Protein AF-A0A6C0BJT9-F1 (afdb_monomer)

Mean predicted aligned error: 9.19 Å

Structure (mmCIF, N/CA/C/O backbone):
data_AF-A0A6C0BJT9-F1
#
_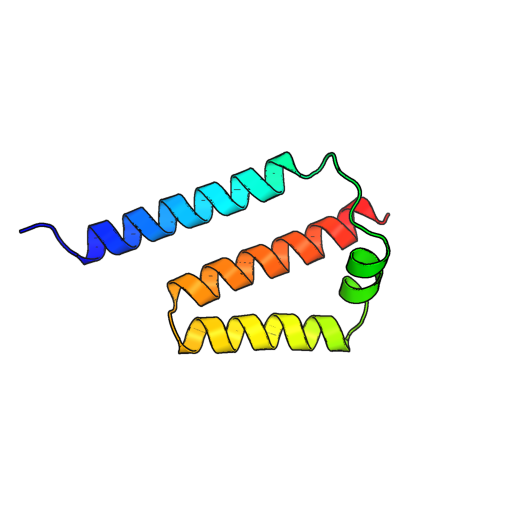entry.id   AF-A0A6C0BJT9-F1
#
loop_
_atom_site.group_PDB
_atom_site.id
_atom_site.type_symbol
_atom_site.label_atom_id
_atom_site.label_alt_id
_atom_site.label_comp_id
_atom_site.label_asym_id
_atom_site.label_entity_id
_atom_site.label_seq_id
_atom_site.pdbx_PDB_ins_code
_atom_site.Cartn_x
_atom_site.Cartn_y
_atom_site.Cartn_z
_atom_site.occupancy
_atom_site.B_iso_or_equiv
_atom_site.auth_seq_id
_atom_site.auth_comp_id
_atom_site.auth_asym_id
_atom_site.auth_atom_id
_atom_site.pdbx_PDB_model_num
ATOM 1 N N . MET A 1 1 ? 28.632 2.454 -22.733 1.00 50.88 1 MET A N 1
ATOM 2 C CA . MET A 1 1 ? 27.192 2.321 -23.018 1.00 50.88 1 MET A CA 1
ATOM 3 C C . MET A 1 1 ? 26.575 1.976 -21.679 1.00 50.88 1 MET A C 1
ATOM 5 O O . MET A 1 1 ? 26.984 0.975 -21.115 1.00 50.88 1 MET A O 1
ATOM 9 N N . ILE A 1 2 ? 25.823 2.889 -21.059 1.00 57.53 2 ILE A N 1
ATOM 10 C CA . ILE A 1 2 ? 25.245 2.594 -19.744 1.00 57.53 2 ILE A CA 1
ATOM 11 C C . ILE A 1 2 ? 24.031 1.719 -20.012 1.00 57.53 2 ILE A C 1
ATOM 13 O O . ILE A 1 2 ? 23.121 2.159 -20.711 1.00 57.53 2 ILE A O 1
ATOM 17 N N . ASP A 1 3 ? 24.065 0.484 -19.521 1.00 67.19 3 ASP A N 1
ATOM 18 C CA . ASP A 1 3 ? 22.988 -0.474 -19.727 1.00 67.19 3 ASP A CA 1
ATOM 19 C C . ASP A 1 3 ? 21.726 0.056 -19.056 1.00 67.19 3 ASP A C 1
ATOM 21 O O . ASP A 1 3 ? 21.611 0.121 -17.829 1.00 67.19 3 ASP A O 1
ATOM 25 N N . THR A 1 4 ? 20.782 0.485 -19.884 1.00 67.06 4 THR A N 1
ATOM 26 C CA . THR A 1 4 ? 19.515 1.083 -19.467 1.00 67.06 4 THR A CA 1
ATOM 27 C C . THR A 1 4 ? 18.733 0.146 -18.543 1.00 67.06 4 THR A C 1
ATOM 29 O O . THR A 1 4 ? 18.042 0.620 -17.645 1.00 67.06 4 THR A O 1
ATOM 32 N N . GLU A 1 5 ? 18.903 -1.173 -18.701 1.00 65.44 5 GLU A N 1
ATOM 33 C CA . GLU A 1 5 ? 18.368 -2.199 -17.796 1.00 65.44 5 GLU A CA 1
ATOM 34 C C . GLU A 1 5 ? 18.946 -2.103 -16.382 1.00 65.44 5 GLU A C 1
ATOM 36 O O . GLU A 1 5 ? 18.190 -2.126 -15.416 1.00 65.44 5 GLU A O 1
ATOM 41 N N . ASN A 1 6 ? 20.261 -1.920 -16.234 1.00 66.12 6 ASN A N 1
ATOM 42 C CA . ASN A 1 6 ? 20.899 -1.818 -14.920 1.00 66.12 6 ASN A CA 1
ATOM 43 C C . ASN A 1 6 ? 20.474 -0.543 -14.177 1.00 66.12 6 ASN A C 1
ATOM 45 O O . ASN A 1 6 ? 20.309 -0.567 -12.956 1.00 66.12 6 ASN A O 1
ATOM 49 N N . ILE A 1 7 ? 20.230 0.558 -14.900 1.00 68.88 7 ILE A N 1
ATOM 50 C CA . ILE A 1 7 ? 19.654 1.779 -14.313 1.00 68.88 7 ILE A CA 1
ATOM 51 C C . ILE A 1 7 ? 18.211 1.533 -13.868 1.00 68.88 7 ILE A C 1
ATOM 53 O O . ILE A 1 7 ? 17.843 1.935 -12.766 1.00 68.88 7 ILE A O 1
ATOM 57 N N . LEU A 1 8 ? 17.396 0.886 -14.706 1.00 68.62 8 LEU A N 1
ATOM 58 C CA . LEU A 1 8 ? 16.000 0.584 -14.389 1.00 68.62 8 LEU A CA 1
ATOM 59 C C . LEU A 1 8 ? 15.905 -0.294 -13.142 1.00 68.62 8 LEU A C 1
ATOM 61 O O . LEU A 1 8 ? 15.210 0.084 -12.203 1.00 68.62 8 LEU A O 1
ATOM 65 N N . VAL A 1 9 ? 16.678 -1.384 -13.100 1.00 73.69 9 VAL A N 1
ATOM 66 C CA . VAL A 1 9 ? 16.740 -2.328 -11.975 1.00 73.69 9 VAL A CA 1
ATOM 67 C C . VAL A 1 9 ? 17.280 -1.655 -10.707 1.00 73.69 9 VAL A C 1
ATOM 69 O O . VAL A 1 9 ? 16.709 -1.813 -9.621 1.00 73.69 9 VAL A O 1
ATOM 72 N N . GLY A 1 10 ? 18.341 -0.852 -10.822 1.00 76.62 10 GLY A N 1
ATOM 73 C CA . GLY A 1 10 ? 18.894 -0.090 -9.700 1.00 76.62 10 GLY A CA 1
ATOM 74 C C . GLY A 1 10 ? 17.910 0.947 -9.150 1.00 76.62 10 GLY A C 1
ATOM 75 O O . GLY A 1 10 ? 17.708 1.031 -7.938 1.00 76.62 10 GLY A O 1
ATOM 76 N N . GLY A 1 11 ? 17.233 1.679 -10.037 1.00 75.31 11 GLY A N 1
ATOM 77 C CA . GLY A 1 11 ? 16.210 2.665 -9.690 1.00 75.31 11 GLY A CA 1
ATOM 78 C C . GLY A 1 11 ? 14.994 2.039 -9.008 1.00 75.31 11 GLY A C 1
ATOM 79 O O . GLY A 1 11 ? 14.567 2.529 -7.961 1.00 75.31 11 GLY A O 1
ATOM 80 N N . THR A 1 12 ? 14.488 0.913 -9.525 1.00 72.75 12 THR A N 1
ATOM 81 C CA . THR A 1 12 ? 13.444 0.122 -8.850 1.00 72.75 12 THR A CA 1
ATOM 82 C C . THR A 1 12 ? 13.873 -0.312 -7.465 1.00 72.75 12 THR A C 1
ATOM 84 O O . THR A 1 12 ? 13.108 -0.165 -6.520 1.00 72.75 12 THR A O 1
ATOM 87 N N . SER A 1 13 ? 15.095 -0.826 -7.329 1.00 75.94 13 SER A N 1
ATOM 88 C CA . SER A 1 13 ? 15.591 -1.360 -6.061 1.00 75.94 13 SER A CA 1
ATOM 89 C C . SER A 1 13 ? 15.687 -0.264 -5.002 1.00 75.94 13 SER A C 1
ATOM 91 O O . SER A 1 13 ? 15.270 -0.467 -3.864 1.00 75.94 13 SER A O 1
ATOM 93 N N . LEU A 1 14 ? 16.158 0.926 -5.385 1.00 79.00 14 LEU A N 1
ATOM 94 C CA . LEU A 1 14 ? 16.210 2.092 -4.503 1.00 79.00 14 LEU A CA 1
ATOM 95 C C . LEU A 1 14 ? 14.814 2.601 -4.125 1.00 79.00 14 LEU A C 1
ATOM 97 O O . LEU A 1 14 ? 14.578 2.903 -2.957 1.00 79.00 14 LEU A O 1
ATOM 101 N N . ALA A 1 15 ? 13.879 2.657 -5.078 1.00 76.50 15 ALA A N 1
ATOM 102 C CA . ALA A 1 15 ? 12.499 3.058 -4.805 1.00 76.50 15 ALA A CA 1
ATOM 103 C C . ALA A 1 15 ? 11.798 2.072 -3.856 1.00 76.50 15 ALA A C 1
ATOM 105 O O . ALA A 1 15 ? 11.137 2.488 -2.906 1.00 76.50 15 ALA A O 1
ATOM 106 N N . LEU A 1 16 ? 11.994 0.769 -4.071 1.00 74.31 16 LEU A N 1
ATOM 107 C CA . LEU A 1 16 ? 11.483 -0.293 -3.205 1.00 74.31 16 LEU A CA 1
ATOM 108 C C . LEU A 1 16 ? 12.052 -0.175 -1.791 1.00 74.31 16 LEU A C 1
ATOM 110 O O . LEU A 1 16 ? 11.300 -0.199 -0.818 1.00 74.31 16 LEU A O 1
ATOM 114 N N . LEU A 1 17 ? 13.367 0.013 -1.677 1.00 78.31 17 LEU A N 1
ATOM 115 C CA . LEU A 1 17 ? 14.044 0.179 -0.395 1.00 78.31 17 LEU A CA 1
ATOM 116 C C . LEU A 1 17 ? 13.547 1.432 0.343 1.00 78.31 17 LEU A C 1
ATOM 118 O O . LEU A 1 17 ? 13.294 1.374 1.543 1.00 78.31 17 LEU A O 1
ATOM 122 N N . PHE A 1 18 ? 13.318 2.535 -0.372 1.00 76.75 18 PHE A N 1
ATOM 123 C CA . PHE A 1 18 ? 12.745 3.752 0.202 1.00 76.75 18 PHE A CA 1
ATOM 124 C C . PHE A 1 18 ? 11.310 3.546 0.712 1.00 76.75 18 PHE A C 1
ATOM 126 O O . PHE A 1 18 ? 11.000 3.965 1.825 1.00 76.75 18 PHE A O 1
ATOM 133 N N . VAL A 1 19 ? 10.448 2.858 -0.049 1.00 70.94 19 VAL A N 1
ATOM 134 C CA . VAL A 1 19 ? 9.077 2.522 0.383 1.00 70.94 19 VAL A CA 1
ATOM 135 C C . VAL A 1 19 ? 9.096 1.660 1.645 1.00 70.94 19 VAL A C 1
ATOM 137 O O . VAL A 1 19 ? 8.363 1.949 2.591 1.00 70.94 19 VAL A O 1
ATOM 140 N N . VAL A 1 20 ? 9.962 0.644 1.692 1.00 70.56 20 VAL A N 1
ATOM 141 C CA . VAL A 1 20 ? 10.129 -0.213 2.876 1.00 70.56 20 VAL A CA 1
ATOM 142 C C . VAL A 1 20 ? 10.567 0.608 4.089 1.00 70.56 20 VAL A C 1
ATOM 144 O O . VAL A 1 20 ? 9.991 0.456 5.163 1.00 70.56 20 VAL A O 1
ATOM 147 N N . LEU A 1 21 ? 11.538 1.512 3.930 1.00 69.00 21 LEU A N 1
ATOM 148 C CA . LEU A 1 21 ? 11.996 2.382 5.018 1.00 69.00 21 LEU A CA 1
ATOM 149 C C . LEU A 1 21 ? 10.899 3.340 5.499 1.00 69.00 21 LEU A C 1
ATOM 151 O O . LEU A 1 21 ? 10.745 3.532 6.703 1.00 69.00 21 LEU A O 1
ATOM 155 N N . LEU A 1 22 ? 10.116 3.909 4.583 1.00 67.75 22 LEU A N 1
ATOM 156 C CA . LEU A 1 22 ? 9.044 4.848 4.912 1.00 67.75 22 LEU A CA 1
ATOM 157 C C . LEU A 1 22 ? 7.931 4.171 5.726 1.00 67.75 22 LEU A C 1
ATOM 159 O O . LEU A 1 22 ? 7.494 4.712 6.741 1.00 67.75 22 LEU A O 1
ATOM 163 N N . PHE A 1 23 ? 7.540 2.952 5.345 1.00 62.75 23 PHE A N 1
ATOM 164 C CA . PHE A 1 23 ? 6.598 2.148 6.129 1.00 62.75 23 PHE A CA 1
ATOM 165 C C . PHE A 1 23 ? 7.214 1.640 7.441 1.00 62.75 23 PHE A C 1
ATOM 167 O O . PHE A 1 23 ? 6.548 1.665 8.472 1.00 62.75 23 PHE A O 1
ATOM 174 N N . SER A 1 24 ? 8.500 1.275 7.449 1.00 64.62 24 SER A N 1
ATOM 175 C CA . SER A 1 24 ? 9.201 0.844 8.665 1.00 64.62 24 SER A CA 1
ATOM 176 C C . SER A 1 24 ? 9.374 1.953 9.708 1.00 64.62 24 SER A C 1
ATOM 178 O O . SER A 1 24 ? 9.481 1.653 10.895 1.00 64.62 24 SER A O 1
ATOM 180 N N . LEU A 1 25 ? 9.433 3.221 9.300 1.00 56.25 25 LEU A N 1
ATOM 181 C CA . LEU A 1 25 ? 9.540 4.361 10.219 1.00 56.25 25 LEU A CA 1
ATOM 182 C C . LEU A 1 25 ? 8.169 4.822 10.738 1.00 56.25 25 LEU A C 1
ATOM 184 O O . LEU A 1 25 ? 8.076 5.364 11.838 1.00 56.25 25 LEU A O 1
ATOM 188 N N . SER A 1 26 ? 7.096 4.579 9.979 1.00 55.06 26 SER A N 1
ATOM 189 C CA . SER A 1 26 ? 5.743 5.057 10.293 1.00 55.06 26 SER A CA 1
ATOM 190 C C . SER A 1 26 ? 4.992 4.222 11.345 1.00 55.06 26 SER A C 1
ATOM 192 O O . SER A 1 26 ? 3.915 4.641 11.779 1.00 55.06 26 SER A O 1
ATOM 194 N N . PHE A 1 27 ? 5.546 3.096 11.815 1.00 54.22 27 PHE A N 1
ATOM 195 C CA . PHE A 1 27 ? 4.926 2.237 12.842 1.00 54.22 27 PHE A CA 1
ATOM 196 C C . PHE A 1 27 ? 4.616 2.954 14.173 1.00 54.22 27 PHE A C 1
ATOM 198 O O . PHE A 1 27 ? 3.876 2.426 15.000 1.00 54.22 27 PHE A O 1
ATOM 205 N N . GLN A 1 28 ? 5.156 4.156 14.403 1.00 54.53 28 GLN A N 1
ATOM 206 C CA . GLN A 1 28 ? 4.905 4.931 15.623 1.00 54.53 28 GLN A CA 1
ATOM 207 C C . GLN A 1 28 ? 3.686 5.865 15.531 1.00 54.53 28 GLN A C 1
ATOM 209 O O . GLN A 1 28 ? 3.168 6.292 16.563 1.00 54.53 28 GLN A O 1
ATOM 214 N N . THR A 1 29 ? 3.191 6.181 14.330 1.00 60.41 29 THR A N 1
ATOM 215 C CA . THR A 1 29 ? 2.063 7.111 14.149 1.00 60.41 29 THR A CA 1
ATOM 216 C C . THR A 1 29 ? 0.745 6.366 13.934 1.00 60.41 29 THR A C 1
ATOM 218 O O . THR A 1 29 ? 0.611 5.636 12.952 1.00 60.41 29 THR A O 1
ATOM 221 N N . PRO A 1 30 ? -0.273 6.552 14.797 1.00 63.03 30 PRO A N 1
ATOM 222 C CA . PRO A 1 30 ? -1.561 5.903 14.604 1.00 63.03 30 PRO A CA 1
ATOM 223 C C . PRO A 1 30 ? -2.216 6.409 13.314 1.00 63.03 30 PRO A C 1
ATOM 225 O O . PRO A 1 30 ? -2.480 7.603 13.174 1.00 63.03 30 PRO A O 1
ATOM 228 N N . TYR A 1 31 ? -2.535 5.494 12.391 1.00 64.25 31 TYR A N 1
ATOM 229 C CA . TYR A 1 31 ? -3.301 5.835 11.189 1.00 64.25 31 TYR A CA 1
ATOM 230 C C . TYR A 1 31 ? -4.580 6.582 11.545 1.00 64.25 31 TYR A C 1
ATOM 232 O O . TYR A 1 31 ? -5.281 6.207 12.499 1.00 64.25 31 TYR A O 1
ATOM 240 N N . ASN A 1 32 ? -4.914 7.564 10.704 1.00 74.00 32 ASN A N 1
ATOM 241 C CA . ASN A 1 32 ? -6.198 8.248 10.736 1.00 74.00 32 ASN A CA 1
ATOM 242 C C . ASN A 1 32 ? -7.341 7.211 10.794 1.00 74.00 32 ASN A C 1
ATOM 244 O O . ASN A 1 32 ? -7.326 6.199 10.084 1.00 74.00 32 ASN A O 1
ATOM 248 N N . LYS A 1 33 ? -8.325 7.460 11.664 1.00 78.31 33 LYS A N 1
ATOM 249 C CA . LYS A 1 33 ? -9.472 6.576 11.912 1.00 78.31 33 LYS A CA 1
ATOM 250 C C . LYS A 1 33 ? -10.223 6.241 10.622 1.00 78.31 33 LYS A C 1
ATOM 252 O O . LYS A 1 33 ? -10.637 5.096 10.455 1.00 78.31 33 LYS A O 1
ATOM 257 N N . GLU A 1 34 ? -10.336 7.198 9.704 1.00 78.81 34 GLU A N 1
ATOM 258 C CA . GLU A 1 34 ? -11.002 7.001 8.412 1.00 78.81 34 GLU A CA 1
ATOM 259 C C . GLU A 1 34 ? -10.233 6.042 7.502 1.00 78.81 34 GLU A C 1
ATOM 261 O O . GLU A 1 34 ? -10.813 5.086 6.999 1.00 78.81 34 GLU A O 1
ATOM 266 N N . LEU A 1 35 ? -8.914 6.212 7.365 1.00 74.75 35 LEU A N 1
ATOM 267 C CA . LEU A 1 35 ? -8.069 5.298 6.585 1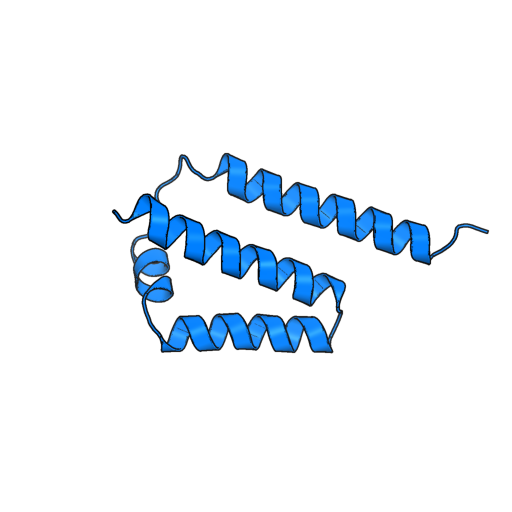.00 74.75 35 LEU A CA 1
ATOM 268 C C . LEU A 1 35 ? -8.112 3.876 7.156 1.00 74.75 35 LEU A C 1
ATOM 270 O O . LEU A 1 35 ? -8.229 2.903 6.413 1.00 74.75 35 LEU A O 1
ATOM 274 N N . ARG A 1 36 ? -8.102 3.750 8.488 1.00 77.69 36 ARG A N 1
ATOM 275 C CA . ARG A 1 36 ? -8.221 2.454 9.171 1.00 77.69 36 ARG A CA 1
ATOM 276 C C . ARG A 1 36 ? -9.587 1.795 8.967 1.00 77.69 36 ARG A C 1
ATOM 278 O O . ARG A 1 36 ? -9.697 0.568 8.970 1.00 77.69 36 ARG A O 1
ATOM 285 N N . TYR A 1 37 ? -10.641 2.596 8.849 1.00 83.25 37 TYR A N 1
ATOM 286 C CA . TYR A 1 37 ? -11.982 2.112 8.540 1.00 83.25 37 TYR A CA 1
ATOM 287 C C . TYR A 1 37 ? -12.085 1.681 7.074 1.00 83.25 37 TYR A C 1
ATOM 289 O O . TYR A 1 37 ? -12.511 0.560 6.801 1.00 83.25 37 TYR A O 1
ATOM 297 N N . LEU A 1 38 ? -11.618 2.519 6.145 1.00 81.25 38 LEU A N 1
ATOM 298 C CA . LEU A 1 38 ? -11.619 2.240 4.708 1.00 81.25 38 LEU A CA 1
ATOM 299 C C . LEU A 1 38 ? -10.844 0.965 4.381 1.00 81.25 38 LEU A C 1
ATOM 301 O O . LEU A 1 38 ? -11.348 0.121 3.650 1.00 81.25 38 LEU A O 1
ATOM 305 N N . ALA A 1 39 ? -9.688 0.740 5.002 1.00 79.75 39 ALA A N 1
ATOM 306 C CA . ALA A 1 39 ? -8.909 -0.477 4.785 1.00 79.75 39 ALA A CA 1
ATOM 307 C C . ALA A 1 39 ? -9.625 -1.781 5.199 1.00 79.75 39 ALA A C 1
ATOM 309 O O . ALA A 1 39 ? -9.278 -2.880 4.748 1.00 79.75 39 ALA A O 1
ATOM 310 N N . ARG A 1 40 ? -10.632 -1.687 6.074 1.00 82.06 40 ARG A N 1
ATOM 311 C CA . ARG A 1 40 ? -11.475 -2.821 6.476 1.00 82.06 40 ARG A CA 1
ATOM 312 C C . ARG A 1 40 ? -12.665 -3.038 5.542 1.00 82.06 40 ARG A C 1
ATOM 314 O O . ARG A 1 40 ? -13.232 -4.126 5.554 1.00 82.06 40 ARG A O 1
ATOM 321 N N . GLN A 1 41 ? -13.008 -2.059 4.706 1.00 87.06 41 GLN A N 1
ATOM 322 C CA . GLN A 1 41 ? -14.116 -2.170 3.765 1.00 87.06 41 GLN A CA 1
ATOM 323 C C . GLN A 1 41 ? -13.740 -3.051 2.562 1.00 87.06 41 GLN A C 1
ATOM 325 O O . GLN A 1 41 ? -12.724 -2.797 1.908 1.00 87.06 41 GLN A O 1
ATOM 330 N N . PRO A 1 42 ? -14.56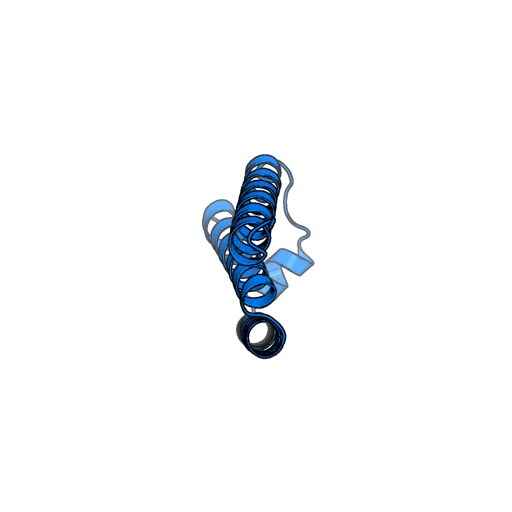5 -4.053 2.204 1.00 84.69 42 PRO A N 1
ATOM 331 C CA . PRO A 1 42 ? -14.270 -4.956 1.091 1.00 84.69 42 PRO A CA 1
ATOM 332 C C . PRO A 1 42 ? -14.200 -4.217 -0.251 1.00 84.69 42 PRO A C 1
ATOM 334 O O . PRO A 1 42 ? -13.330 -4.506 -1.069 1.00 84.69 42 PRO A O 1
ATOM 337 N N . PHE A 1 43 ? -15.055 -3.211 -0.449 1.00 87.69 43 PHE A N 1
ATOM 338 C CA . PHE A 1 43 ? -15.045 -2.380 -1.653 1.00 87.69 43 PHE A CA 1
ATOM 339 C C . PHE A 1 43 ? -13.730 -1.606 -1.815 1.00 87.69 43 PHE A C 1
ATOM 341 O O . PHE A 1 43 ? -13.163 -1.555 -2.902 1.00 87.69 43 PHE A O 1
ATOM 348 N N . PHE A 1 44 ? -13.202 -1.047 -0.726 1.00 86.31 44 PHE A N 1
ATOM 349 C CA . PHE A 1 44 ? -11.960 -0.280 -0.782 1.00 86.31 44 PHE A CA 1
ATOM 350 C C . PHE A 1 44 ? -10.743 -1.181 -1.010 1.00 86.31 44 PHE A C 1
ATOM 352 O O . PHE A 1 44 ? -9.811 -0.793 -1.708 1.00 86.31 44 PHE A O 1
ATOM 359 N N . ARG A 1 45 ? -10.774 -2.415 -0.486 1.00 86.25 45 ARG A N 1
ATOM 360 C CA . ARG A 1 45 ? -9.776 -3.445 -0.812 1.00 86.25 45 ARG A CA 1
ATOM 361 C C . ARG A 1 45 ? -9.778 -3.759 -2.297 1.00 86.25 45 ARG A C 1
ATOM 363 O O . ARG A 1 45 ? -8.723 -3.735 -2.918 1.00 86.25 45 ARG A O 1
ATOM 370 N N . PHE A 1 46 ? -10.958 -3.995 -2.866 1.00 90.44 46 PHE A N 1
ATOM 371 C CA . PHE A 1 46 ? -11.098 -4.222 -4.300 1.00 90.44 46 PHE A CA 1
ATOM 372 C C . PHE A 1 46 ? -10.549 -3.044 -5.117 1.00 90.44 46 PHE A C 1
ATOM 374 O O . PHE A 1 46 ? -9.756 -3.257 -6.029 1.00 90.44 46 PHE A O 1
ATOM 381 N N . LEU A 1 47 ? -10.894 -1.808 -4.744 1.00 92.06 47 LEU A N 1
ATOM 382 C CA . LEU A 1 47 ? -10.398 -0.607 -5.418 1.00 92.06 47 LEU A CA 1
ATOM 383 C C . LEU A 1 47 ? -8.868 -0.479 -5.331 1.00 92.06 47 LEU A C 1
ATOM 385 O O . LEU A 1 47 ? -8.229 -0.141 -6.323 1.00 92.06 47 LEU A O 1
ATOM 389 N N . ALA A 1 48 ? -8.274 -0.789 -4.176 1.00 89.69 48 ALA A N 1
ATOM 390 C CA . ALA A 1 48 ? -6.825 -0.776 -4.000 1.00 89.69 48 ALA A CA 1
ATOM 391 C C . ALA A 1 48 ? -6.128 -1.805 -4.906 1.00 89.69 48 ALA A C 1
ATOM 393 O O . ALA A 1 48 ? -5.139 -1.476 -5.557 1.00 89.69 48 ALA A O 1
ATOM 394 N N . TYR A 1 49 ? -6.669 -3.024 -5.014 1.00 89.25 49 TYR A N 1
ATOM 395 C CA . TYR A 1 49 ? -6.138 -4.036 -5.934 1.00 89.25 49 TYR A CA 1
ATOM 396 C C . TYR A 1 49 ? -6.356 -3.670 -7.407 1.00 89.25 49 TYR A C 1
ATOM 398 O O . TYR A 1 49 ? -5.483 -3.928 -8.231 1.00 89.25 49 TYR A O 1
ATOM 406 N N . LEU A 1 50 ? -7.468 -3.013 -7.746 1.00 93.12 50 LEU A N 1
ATOM 407 C CA . LEU A 1 50 ? -7.689 -2.485 -9.093 1.00 93.12 50 LEU A CA 1
ATOM 408 C C . LEU A 1 50 ? -6.624 -1.440 -9.459 1.00 93.12 50 LEU A C 1
ATOM 410 O O . LEU A 1 50 ? -6.097 -1.453 -10.567 1.00 93.12 50 LEU A O 1
ATOM 414 N N . LEU A 1 51 ? -6.254 -0.583 -8.505 1.00 90.81 51 LEU A N 1
ATOM 415 C CA . LEU A 1 51 ? -5.181 0.403 -8.653 1.00 90.81 51 LEU A CA 1
ATOM 416 C C . LEU A 1 51 ? -3.821 -0.255 -8.929 1.00 90.81 51 LEU A C 1
ATOM 418 O O . LEU A 1 51 ? -3.066 0.226 -9.770 1.00 90.81 51 LEU A O 1
ATOM 422 N N . VAL A 1 52 ? -3.534 -1.381 -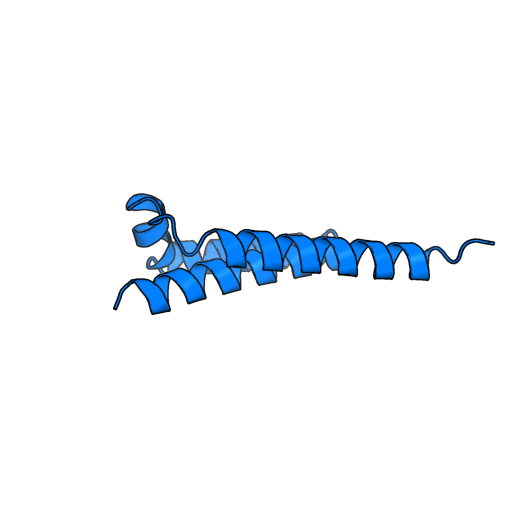8.271 1.00 92.62 52 VAL A N 1
ATOM 423 C CA . VAL A 1 52 ? -2.331 -2.187 -8.538 1.00 92.62 52 VAL A CA 1
ATOM 424 C C . VAL A 1 52 ? -2.336 -2.729 -9.967 1.00 92.62 52 VAL A C 1
ATOM 426 O O . VAL A 1 52 ? -1.316 -2.642 -10.648 1.00 92.62 52 VAL A O 1
ATOM 429 N N . LEU A 1 53 ? -3.471 -3.258 -10.436 1.00 92.06 53 LEU A N 1
ATOM 430 C CA . LEU A 1 53 ? -3.597 -3.796 -11.794 1.00 92.06 53 LEU A CA 1
ATOM 431 C C . LEU A 1 53 ? -3.409 -2.708 -12.858 1.00 92.06 53 LEU A C 1
ATOM 433 O O . LEU A 1 53 ? -2.640 -2.904 -13.796 1.00 92.06 53 LEU A O 1
ATOM 437 N N . LEU A 1 54 ? -4.030 -1.541 -12.669 1.00 91.50 54 LEU A N 1
ATOM 438 C CA . LEU A 1 54 ? -3.849 -0.384 -13.553 1.00 91.50 54 LEU A CA 1
ATOM 439 C C . LEU A 1 54 ? -2.395 0.113 -13.545 1.00 91.50 54 LEU A C 1
ATOM 441 O O . LEU A 1 54 ? -1.842 0.459 -14.587 1.00 91.50 54 LEU A O 1
ATOM 445 N N . GLY A 1 55 ? -1.751 0.111 -12.374 1.00 88.00 55 GLY A N 1
ATOM 446 C CA . GLY A 1 55 ? -0.334 0.438 -12.244 1.00 88.00 55 GLY A CA 1
ATOM 447 C C . GLY A 1 55 ? 0.562 -0.551 -12.991 1.00 88.00 55 GLY A C 1
ATOM 448 O O . GLY A 1 55 ? 1.482 -0.122 -13.681 1.00 88.00 55 GLY A O 1
ATOM 449 N N . MET A 1 56 ? 0.277 -1.854 -12.891 1.00 89.19 56 MET A N 1
ATOM 450 C CA . MET A 1 56 ? 0.999 -2.915 -13.607 1.00 89.19 56 MET A CA 1
ATOM 451 C C . MET A 1 56 ? 0.870 -2.781 -15.126 1.00 89.19 56 MET A C 1
ATOM 453 O O . MET A 1 56 ? 1.866 -2.967 -15.822 1.00 89.19 56 MET A O 1
ATOM 457 N N . GLU A 1 57 ? -0.326 -2.456 -15.627 1.00 92.44 57 GLU A N 1
ATOM 458 C CA . GLU A 1 57 ? -0.582 -2.257 -17.059 1.00 92.44 57 GLU A CA 1
ATOM 459 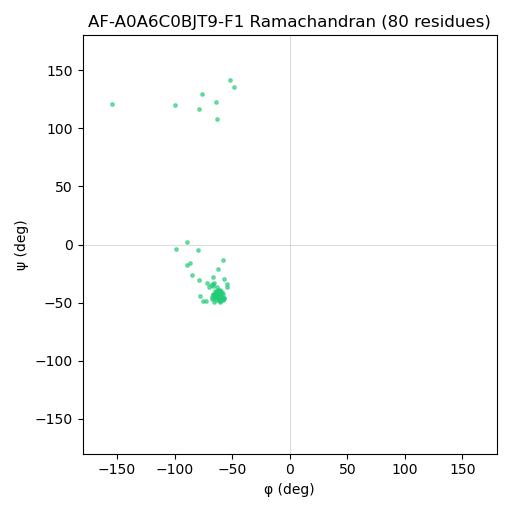C C . GLU A 1 57 ? 0.206 -1.064 -17.616 1.00 92.44 57 GLU A C 1
ATOM 461 O O . GLU A 1 57 ? 0.773 -1.146 -18.705 1.00 92.44 57 GLU A O 1
ATOM 466 N N . TRP A 1 58 ? 0.290 0.033 -16.855 1.00 87.25 58 TRP A N 1
ATOM 467 C CA . TRP A 1 58 ? 1.022 1.224 -17.282 1.00 87.25 58 TRP A CA 1
ATOM 468 C C . TRP A 1 58 ? 2.543 1.060 -17.189 1.00 87.25 58 TRP A C 1
ATOM 470 O O . TRP A 1 58 ? 3.270 1.389 -18.129 1.00 87.25 58 TRP A O 1
ATOM 480 N N . ASN A 1 59 ? 3.042 0.582 -16.049 1.00 84.56 59 ASN A N 1
ATOM 481 C CA . ASN A 1 59 ? 4.459 0.326 -15.838 1.00 84.56 59 ASN A CA 1
ATOM 482 C C . ASN A 1 59 ? 4.643 -0.757 -14.757 1.00 84.56 59 ASN A C 1
ATOM 484 O O . ASN A 1 59 ? 4.281 -0.526 -13.598 1.00 84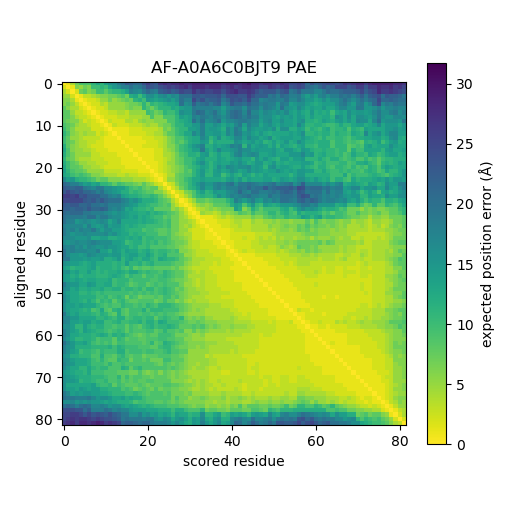.56 59 ASN A O 1
ATOM 488 N N . PRO A 1 60 ? 5.298 -1.892 -15.069 1.00 83.94 60 PRO A N 1
ATOM 489 C CA . PRO A 1 60 ? 5.474 -2.988 -14.120 1.00 83.94 60 PRO A CA 1
ATOM 490 C C . PRO A 1 60 ? 6.118 -2.576 -12.789 1.00 83.94 60 PRO A C 1
ATOM 492 O O . PRO A 1 60 ? 5.774 -3.105 -11.729 1.00 83.94 60 PRO A O 1
ATOM 495 N N . VAL A 1 61 ? 7.026 -1.599 -12.832 1.00 83.62 61 VAL A N 1
ATOM 496 C CA . VAL A 1 61 ? 7.686 -1.021 -11.656 1.00 83.62 61 VAL A CA 1
ATOM 497 C C . VAL A 1 61 ? 6.689 -0.292 -10.770 1.00 83.62 61 VAL A C 1
ATOM 499 O O . VAL A 1 61 ? 6.650 -0.519 -9.562 1.00 83.62 61 VAL A O 1
ATOM 502 N N . VAL A 1 62 ? 5.879 0.578 -11.376 1.00 82.06 62 VAL A N 1
ATOM 503 C CA . VAL A 1 62 ? 4.874 1.370 -10.663 1.00 82.06 62 VAL A CA 1
ATOM 504 C C . VAL A 1 62 ? 3.860 0.434 -10.024 1.00 82.06 62 VAL A C 1
ATOM 506 O O . VAL A 1 62 ? 3.618 0.546 -8.827 1.00 82.06 62 VAL A O 1
ATOM 509 N N . GLY A 1 63 ? 3.358 -0.549 -10.772 1.00 87.00 63 GLY A N 1
ATOM 510 C CA . GLY A 1 63 ? 2.446 -1.553 -10.233 1.00 87.00 63 GLY A CA 1
ATOM 511 C C . GLY A 1 63 ? 3.033 -2.351 -9.065 1.00 87.00 63 GLY A C 1
ATOM 5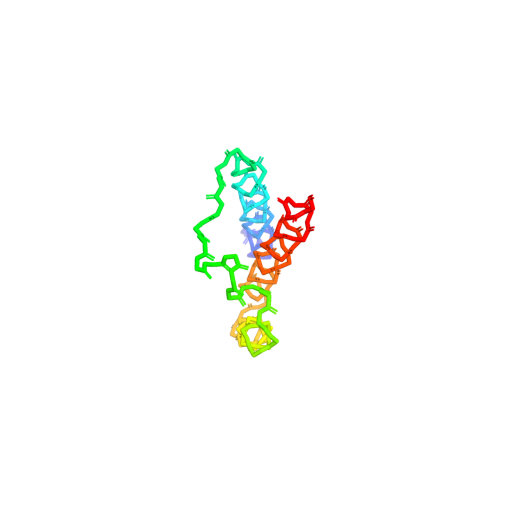12 O O . GLY A 1 63 ? 2.355 -2.542 -8.056 1.00 87.00 63 GLY A O 1
ATOM 513 N N . SER A 1 64 ? 4.309 -2.739 -9.142 1.00 84.19 64 SER A N 1
ATOM 514 C CA . SER A 1 64 ? 5.004 -3.443 -8.049 1.00 84.19 64 SER A CA 1
ATOM 515 C C . SER A 1 64 ? 5.158 -2.570 -6.797 1.00 84.19 64 SER A C 1
ATOM 517 O O . SER A 1 64 ? 4.960 -3.041 -5.676 1.00 84.19 64 SER A O 1
ATOM 519 N N . LEU A 1 65 ? 5.463 -1.280 -6.972 1.00 84.00 65 LEU A N 1
ATOM 520 C CA . LEU A 1 65 ? 5.527 -0.316 -5.870 1.00 84.00 65 LEU A CA 1
ATOM 521 C C . LEU A 1 65 ? 4.146 -0.095 -5.242 1.00 84.00 65 LEU A C 1
ATOM 523 O O . LEU A 1 65 ? 4.011 -0.152 -4.020 1.00 84.00 65 LEU A O 1
ATOM 527 N N . THR A 1 66 ? 3.108 0.104 -6.060 1.00 86.12 66 THR A N 1
ATOM 528 C CA . THR A 1 66 ? 1.724 0.246 -5.587 1.00 86.12 66 THR A CA 1
ATOM 529 C C . THR A 1 66 ? 1.273 -1.000 -4.828 1.00 86.12 66 THR A C 1
ATOM 531 O O . THR A 1 66 ? 0.671 -0.877 -3.763 1.00 86.12 66 THR A O 1
ATOM 534 N N . PHE A 1 67 ? 1.614 -2.194 -5.317 1.00 87.62 67 PHE A N 1
ATOM 535 C CA . PHE A 1 67 ? 1.315 -3.458 -4.646 1.00 87.62 67 PHE A CA 1
ATOM 536 C C . PHE A 1 67 ? 1.906 -3.521 -3.237 1.00 87.62 67 PHE A C 1
ATOM 538 O O . PHE A 1 67 ? 1.189 -3.838 -2.287 1.00 87.62 67 PHE A O 1
ATOM 545 N N . LEU A 1 68 ? 3.184 -3.172 -3.081 1.00 86.19 68 LEU A N 1
ATOM 546 C CA . LEU A 1 68 ? 3.844 -3.182 -1.776 1.00 86.19 68 LEU A CA 1
ATOM 547 C C . LEU A 1 68 ? 3.242 -2.167 -0.812 1.00 86.19 68 LEU A C 1
ATOM 549 O O . LEU A 1 68 ? 3.003 -2.508 0.342 1.00 86.19 68 LEU A O 1
ATOM 553 N N . ILE A 1 69 ? 2.939 -0.956 -1.284 1.00 84.94 69 ILE A N 1
ATOM 554 C CA . ILE A 1 69 ? 2.265 0.068 -0.474 1.00 84.94 69 ILE A CA 1
ATOM 555 C C . ILE A 1 69 ? 0.916 -0.461 0.033 1.00 84.94 69 ILE A C 1
ATOM 557 O O . ILE A 1 69 ? 0.619 -0.352 1.221 1.00 84.94 69 ILE A O 1
ATOM 561 N N . VAL A 1 70 ? 0.114 -1.066 -0.849 1.00 87.25 70 VAL A N 1
ATOM 562 C CA . VAL A 1 70 ? -1.211 -1.608 -0.506 1.00 87.25 70 VAL A CA 1
ATOM 563 C C . VAL A 1 70 ? -1.103 -2.773 0.483 1.00 87.25 70 VAL A C 1
ATOM 565 O O . VAL A 1 70 ? -1.839 -2.801 1.471 1.00 87.25 70 VAL A O 1
ATOM 568 N N . ILE A 1 71 ? -0.176 -3.712 0.261 1.00 86.12 71 ILE A N 1
ATOM 569 C CA . ILE A 1 71 ? 0.039 -4.840 1.176 1.00 86.12 71 ILE A CA 1
ATOM 570 C C . ILE A 1 71 ? 0.532 -4.371 2.536 1.00 86.12 71 ILE A C 1
ATOM 572 O O . ILE A 1 71 ? -0.025 -4.802 3.545 1.00 86.12 71 ILE A O 1
ATOM 576 N N . PHE A 1 72 ? 1.539 -3.495 2.584 1.00 82.50 72 PHE A N 1
ATOM 577 C CA . PHE A 1 72 ? 2.065 -3.010 3.855 1.00 82.50 72 PHE A CA 1
ATOM 578 C C . PHE A 1 72 ? 1.001 -2.240 4.619 1.00 82.50 72 PHE A C 1
ATOM 580 O O . PHE A 1 72 ? 0.803 -2.509 5.798 1.00 82.50 72 PHE A O 1
ATOM 587 N N . TRP A 1 73 ? 0.233 -1.387 3.945 1.00 79.25 73 TRP A N 1
ATOM 588 C CA . TRP A 1 73 ? -0.874 -0.675 4.569 1.00 79.25 73 TRP A CA 1
ATOM 589 C C . TRP A 1 73 ? -1.934 -1.617 5.161 1.00 79.25 73 TRP A C 1
ATOM 591 O O . TRP A 1 73 ? -2.354 -1.435 6.308 1.00 79.25 73 TRP A O 1
ATOM 601 N N . PHE A 1 74 ? -2.350 -2.657 4.428 1.00 82.94 74 PHE A N 1
ATOM 602 C CA . PHE 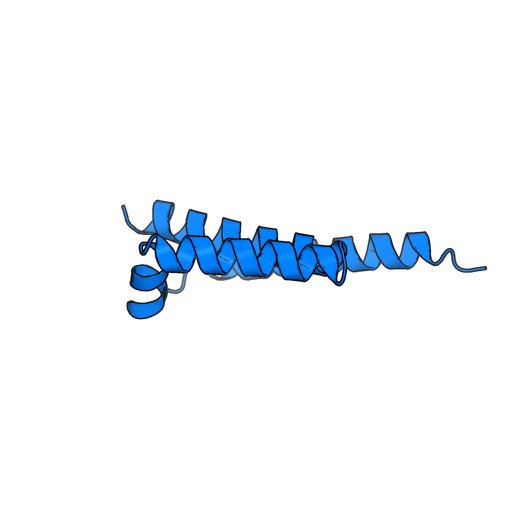A 1 74 ? -3.296 -3.634 4.969 1.00 82.94 74 PHE A CA 1
ATOM 603 C C . PHE A 1 74 ? -2.705 -4.448 6.114 1.00 82.94 74 PHE A C 1
ATOM 605 O O . PHE A 1 74 ? -3.397 -4.662 7.109 1.00 82.94 74 PHE A O 1
ATOM 612 N N . TYR A 1 75 ? -1.463 -4.904 5.986 1.00 79.69 75 TYR A N 1
ATOM 613 C CA . TYR A 1 75 ? -0.792 -5.706 7.004 1.00 79.69 75 TYR A CA 1
ATOM 614 C C . TYR A 1 75 ? -0.647 -4.933 8.316 1.00 79.69 75 TYR A C 1
ATOM 616 O O . TYR A 1 75 ? -1.035 -5.429 9.371 1.00 79.69 75 TYR A O 1
ATOM 624 N N . ASP A 1 76 ? -0.196 -3.685 8.226 1.00 75.75 76 ASP A N 1
ATOM 625 C CA . ASP A 1 76 ? -0.021 -2.768 9.349 1.00 75.75 76 ASP A CA 1
ATOM 626 C C . ASP A 1 76 ? -1.354 -2.515 10.078 1.00 75.75 76 ASP A C 1
ATOM 628 O O . ASP A 1 76 ? -1.457 -2.631 11.300 1.00 75.75 76 ASP A O 1
ATOM 632 N N . ILE A 1 77 ? -2.442 -2.315 9.324 1.00 75.69 77 ILE A N 1
ATOM 633 C CA . ILE A 1 77 ? -3.784 -2.171 9.903 1.00 75.69 77 ILE A CA 1
ATOM 634 C C . ILE A 1 77 ? -4.287 -3.456 10.565 1.00 75.69 77 ILE A C 1
ATOM 636 O O . ILE A 1 77 ? -4.987 -3.351 11.566 1.00 75.69 77 ILE A O 1
ATOM 640 N N . HIS A 1 78 ? -3.981 -4.649 10.050 1.00 71.94 78 HIS A N 1
ATOM 641 C CA . HIS A 1 78 ? -4.442 -5.895 10.681 1.00 71.94 78 HIS A CA 1
ATOM 642 C C . HIS A 1 78 ? -3.598 -6.288 11.897 1.00 71.94 78 HIS A C 1
ATOM 644 O O . HIS A 1 78 ? -4.148 -6.867 12.829 1.00 71.94 78 HIS A O 1
ATOM 650 N N . LEU A 1 79 ? -2.306 -5.953 11.915 1.00 65.62 79 LEU A N 1
ATOM 651 C CA . LEU A 1 79 ? -1.418 -6.227 13.046 1.00 65.62 79 LEU A CA 1
ATOM 652 C C . LEU A 1 79 ? -1.590 -5.242 14.203 1.00 65.62 79 LEU A C 1
ATOM 654 O O . LEU A 1 79 ? -1.638 -5.669 15.349 1.00 65.62 79 LEU A O 1
ATOM 658 N N . LEU A 1 80 ? -1.691 -3.939 13.923 1.00 57.19 80 LEU A N 1
ATOM 659 C CA . LEU A 1 80 ? -1.788 -2.894 14.955 1.00 57.19 80 LEU A CA 1
ATOM 660 C C . LEU A 1 80 ? -3.231 -2.580 15.393 1.00 57.19 80 LEU A C 1
ATOM 662 O O . LEU A 1 80 ? -3.467 -1.633 16.147 1.00 57.19 80 LEU A O 1
ATOM 666 N N . SER A 1 81 ? -4.223 -3.291 14.851 1.00 50.84 81 SER A N 1
ATOM 667 C CA . SER A 1 81 ? -5.638 -3.152 15.233 1.00 50.84 81 SER A CA 1
ATOM 668 C C . SER A 1 81 ? -6.110 -4.224 16.224 1.00 50.84 81 SER A C 1
ATOM 670 O O . SER A 1 81 ? -7.283 -4.165 16.609 1.00 50.84 81 SER A O 1
ATOM 672 N N . GLY A 1 82 ? -5.264 -5.198 16.570 1.00 47.06 82 GLY A N 1
ATOM 673 C CA . GLY A 1 82 ? -5.503 -6.139 17.670 1.00 47.06 82 GLY A CA 1
ATOM 674 C C . GLY A 1 82 ? -5.071 -5.543 18.999 1.00 47.06 82 GLY A C 1
ATOM 675 O O . GLY A 1 82 ? -5.778 -5.807 19.994 1.00 47.06 82 GLY A O 1
#

Secondary structure (DSSP, 8-state):
---HHHHHHHHHHHHHHHHHHHHHHGGGSPPPHHHHHHTT-HHHHHHHHHHHHHHHHH-HHHHHHHHHHHHHHHHHHHHTT-

Organism: NCBI:txid1070528

Solvent-accessible surface area (backbone atoms only — not comparable to full-atom values): 4674 Å² total; per-residue (Å²): 131,82,57,65,63,60,52,51,55,51,50,50,52,50,52,51,52,50,52,52,51,55,57,68,65,44,78,79,58,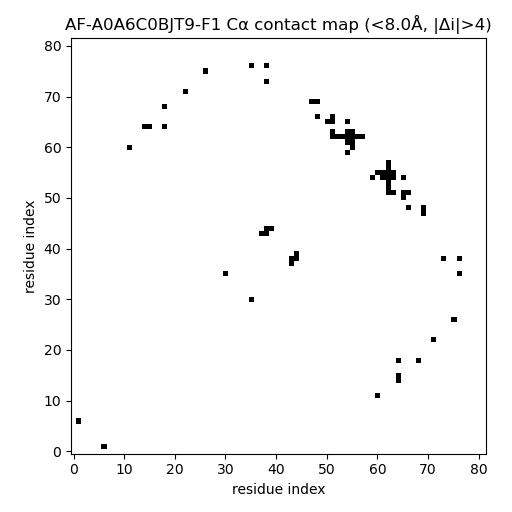85,72,55,68,64,61,60,49,44,68,70,36,68,69,50,46,51,51,53,54,50,51,22,52,55,27,36,74,77,35,61,65,55,10,52,53,46,42,50,54,54,50,50,55,50,51,51,52,63,64,76,68,114

Foldseek 3Di:
DPPPVVVVVVVLVVLLVVLVVVLVVCLVPDDDPVLLVLLPDPVSLVVLVVVLVVLCVVPVSRSVSSVVNNVSSSVSSVVVVD

Sequence (82 aa):
MIDTENILVGGTSLALLFVVLLFSLSFQTPYNKELRYLARQPFFRFLAYLLVLLGMEWNPVVGSLTFLIVIFWFYDIHLLSG

Nearest PDB structures (foldseek):
  7pv0-assembly3_C  TM=3.577E-01  e=9.077E+00  Thermochaetoides thermophila DSM 1495

Radius of gyration: 14.97 Å; Cα contacts (8 Å, |Δi|>4): 37; chains: 1; bounding box: 42×14×41 Å

pLDDT: mean 76.59, std 11.56, range [47.06, 93.12]